Protein AF-A0A3A8J4L8-F1 (afdb_monomer_lite)

pLDDT: mean 75.08, std 13.12, range [40.72, 89.81]

Foldseek 3Di:
DDDDDDDDDPLPPCPVVLVVVVVLLVVLLVVVQLPLVSSCVVVVHDSVVSVVSCVNVVNHSHDD

Sequence (64 aa):
PLEPPPAGPPAARLRPLDEDARARVEQALRQHGGNVAATARALGMHRTQLRRLLERYGLS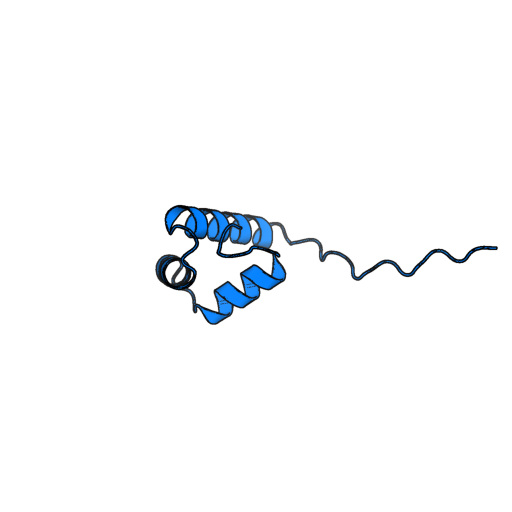PGGS

Radius of gyration: 15.38 Å; chains: 1; bounding box: 38×26×45 Å

Structure (mmCIF, N/CA/C/O backbone):
data_AF-A0A3A8J4L8-F1
#
_entry.id   AF-A0A3A8J4L8-F1
#
loop_
_atom_site.group_PDB
_atom_site.id
_atom_site.type_symbol
_atom_site.label_atom_id
_atom_site.label_alt_id
_atom_site.label_comp_id
_atom_site.label_asym_id
_atom_site.label_entity_id
_atom_site.label_seq_id
_atom_site.pdbx_PDB_ins_code
_atom_site.Cartn_x
_atom_site.Cartn_y
_atom_site.Cartn_z
_atom_site.occupancy
_atom_site.B_iso_or_equiv
_atom_site.auth_seq_id
_atom_site.auth_comp_id
_atom_site.auth_asym_id
_atom_site.auth_atom_id
_atom_site.pdbx_PDB_model_num
ATOM 1 N N . PRO A 1 1 ? 26.069 12.690 -38.352 1.00 61.50 1 PRO A N 1
ATOM 2 C CA . PRO A 1 1 ? 25.338 11.497 -37.858 1.00 61.50 1 PRO A CA 1
ATOM 3 C C . PRO A 1 1 ? 24.787 11.787 -36.458 1.00 61.50 1 PRO A C 1
ATOM 5 O O . PRO A 1 1 ? 25.572 12.085 -35.567 1.00 61.50 1 PRO A O 1
ATOM 8 N N . LEU A 1 2 ? 23.461 11.820 -36.305 1.00 64.06 2 LEU A N 1
ATOM 9 C CA . LE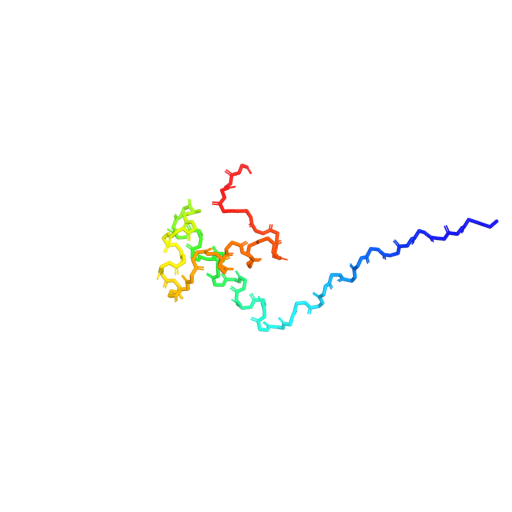U A 1 2 ? 22.805 12.078 -35.020 1.00 64.06 2 LEU A CA 1
ATOM 10 C C . LEU A 1 2 ? 22.829 10.791 -34.192 1.00 64.06 2 LEU A C 1
ATOM 12 O O . LEU A 1 2 ? 22.349 9.751 -34.640 1.00 64.06 2 LEU A O 1
ATOM 16 N N . GLU A 1 3 ? 23.432 10.862 -33.017 1.00 66.62 3 GLU A N 1
ATOM 17 C CA . GLU A 1 3 ? 23.480 9.782 -32.036 1.00 66.62 3 GLU A CA 1
ATOM 18 C C . GLU A 1 3 ? 22.066 9.593 -31.450 1.00 66.62 3 GLU A C 1
ATOM 20 O O . GLU A 1 3 ? 21.432 10.587 -31.084 1.00 66.62 3 GLU A O 1
ATOM 25 N N . PRO A 1 4 ? 21.515 8.367 -31.370 1.00 71.38 4 PRO A N 1
ATOM 26 C CA . PRO A 1 4 ? 20.234 8.159 -30.704 1.00 71.38 4 PRO A CA 1
ATOM 27 C C . PRO A 1 4 ? 20.373 8.362 -29.179 1.00 71.38 4 PRO A C 1
ATOM 29 O O . PRO A 1 4 ? 21.400 7.988 -28.605 1.00 71.38 4 PRO A O 1
ATOM 32 N N . PRO A 1 5 ? 19.358 8.937 -28.504 1.00 67.81 5 PRO A N 1
ATOM 33 C CA . PRO A 1 5 ? 19.414 9.242 -27.076 1.00 67.81 5 PRO A CA 1
ATOM 34 C C . PRO A 1 5 ? 19.461 7.969 -26.213 1.00 67.81 5 PRO A C 1
ATOM 36 O O . PRO A 1 5 ? 18.975 6.915 -26.637 1.00 67.81 5 PRO A O 1
ATOM 39 N N . PRO A 1 6 ? 20.009 8.051 -24.983 1.00 60.88 6 PRO A N 1
ATOM 40 C CA . PRO A 1 6 ? 20.115 6.906 -24.093 1.00 60.88 6 PRO A CA 1
ATOM 41 C C . PRO A 1 6 ? 18.716 6.397 -23.746 1.00 60.88 6 PRO A C 1
ATOM 43 O O . PRO A 1 6 ? 17.878 7.132 -23.218 1.00 60.88 6 PRO A O 1
ATOM 46 N N . ALA A 1 7 ? 18.471 5.123 -24.048 1.00 60.00 7 ALA A N 1
ATOM 47 C CA . ALA A 1 7 ? 17.309 4.405 -23.561 1.00 60.00 7 ALA A CA 1
ATOM 48 C C . ALA A 1 7 ? 17.253 4.556 -22.033 1.00 60.00 7 ALA A C 1
ATOM 50 O O . ALA A 1 7 ? 18.185 4.163 -21.326 1.00 60.00 7 ALA A O 1
ATOM 51 N N . GLY A 1 8 ? 16.170 5.161 -21.539 1.00 57.59 8 GLY A N 1
ATOM 52 C CA . GLY A 1 8 ? 15.861 5.213 -20.113 1.00 57.59 8 GLY A CA 1
ATOM 53 C C . GLY A 1 8 ? 15.869 3.808 -19.499 1.00 57.59 8 GLY A C 1
ATOM 54 O O . GLY A 1 8 ? 15.792 2.816 -20.234 1.00 57.59 8 GLY A O 1
ATOM 55 N N . PRO A 1 9 ? 15.990 3.697 -18.162 1.00 59.00 9 PRO A N 1
ATOM 56 C CA . PRO A 1 9 ? 16.152 2.411 -17.501 1.00 59.00 9 PRO A CA 1
ATOM 57 C C . PRO A 1 9 ? 15.053 1.454 -17.969 1.00 59.00 9 PRO A C 1
ATOM 59 O O . PRO A 1 9 ? 13.906 1.888 -18.123 1.00 59.00 9 PRO A O 1
ATOM 62 N N . PRO A 1 10 ? 15.383 0.174 -18.223 1.00 52.28 10 PRO A N 1
ATOM 63 C CA . PRO A 1 10 ? 14.393 -0.782 -18.672 1.00 52.28 10 PRO A CA 1
ATOM 64 C C . PRO A 1 10 ? 13.274 -0.751 -17.644 1.00 52.28 10 PRO A C 1
ATOM 66 O O . PRO A 1 10 ? 13.529 -0.980 -16.460 1.00 52.28 10 PRO A O 1
ATOM 69 N N . ALA A 1 11 ? 12.056 -0.432 -18.091 1.00 55.03 11 ALA A N 1
ATOM 70 C CA . ALA A 1 11 ? 10.852 -0.759 -17.355 1.00 55.03 11 ALA A CA 1
ATOM 71 C C . ALA A 1 11 ? 11.001 -2.242 -17.030 1.00 55.03 11 ALA A C 1
ATOM 73 O O . ALA A 1 11 ? 10.921 -3.094 -17.920 1.00 55.03 11 ALA A O 1
ATOM 74 N N . ALA A 1 12 ? 11.437 -2.519 -15.800 1.00 53.66 12 ALA A N 1
ATOM 75 C CA . ALA A 1 12 ? 11.808 -3.845 -15.367 1.00 53.66 12 ALA A CA 1
ATOM 76 C C . ALA A 1 12 ? 10.608 -4.702 -15.714 1.00 53.66 12 ALA A C 1
ATOM 78 O O . ALA A 1 12 ? 9.518 -4.368 -15.257 1.00 53.66 12 ALA A O 1
ATOM 79 N N . ARG A 1 13 ? 10.788 -5.706 -16.585 1.00 53.12 13 ARG A N 1
ATOM 80 C CA . ARG A 1 13 ? 9.736 -6.665 -16.929 1.00 53.12 13 ARG A CA 1
ATOM 81 C C . ARG A 1 13 ? 9.126 -7.097 -15.606 1.00 53.12 13 ARG A C 1
ATOM 83 O O . ARG A 1 13 ? 9.770 -7.835 -14.855 1.00 53.12 13 ARG A O 1
ATOM 90 N N . LEU A 1 14 ? 7.969 -6.525 -15.278 1.00 53.31 14 LEU A N 1
ATOM 91 C CA . LEU A 1 14 ? 7.261 -6.824 -14.052 1.00 53.31 14 LEU A CA 1
ATOM 92 C C . LEU A 1 14 ? 7.005 -8.314 -14.174 1.00 53.31 14 LEU 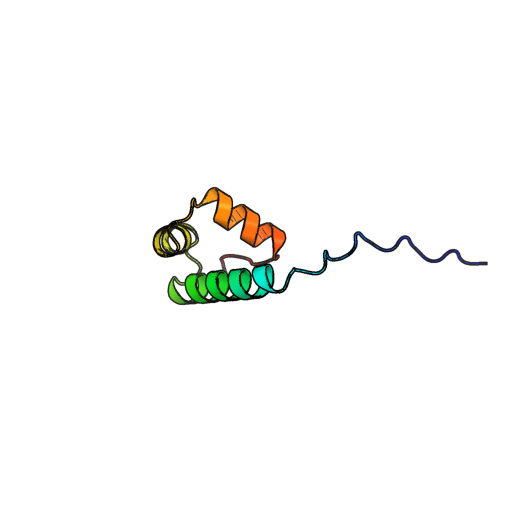A C 1
ATOM 94 O O . LEU A 1 14 ? 6.436 -8.781 -15.160 1.00 53.31 14 LEU A O 1
ATOM 98 N N . ARG A 1 15 ? 7.601 -9.086 -13.266 1.00 54.91 15 ARG A N 1
ATOM 99 C CA . ARG A 1 15 ? 7.443 -10.537 -13.291 1.00 54.91 15 ARG A CA 1
ATOM 100 C C . ARG A 1 15 ? 5.933 -10.803 -13.228 1.00 54.91 15 ARG A C 1
ATOM 102 O O . ARG A 1 15 ? 5.239 -10.036 -12.575 1.00 54.91 15 ARG A O 1
ATOM 109 N N . PRO A 1 16 ? 5.399 -11.867 -13.832 1.00 55.09 16 PRO A N 1
ATOM 110 C CA . PRO A 1 16 ? 3.957 -12.136 -13.786 1.00 55.09 16 PRO A CA 1
ATOM 111 C C . PRO A 1 16 ? 3.378 -12.152 -12.353 1.00 55.09 16 PRO A C 1
ATOM 113 O O . PRO A 1 16 ? 2.233 -11.774 -12.139 1.00 55.09 16 PRO A O 1
ATOM 116 N N . LEU A 1 17 ? 4.198 -12.481 -11.345 1.00 56.00 17 LEU A N 1
ATOM 117 C CA . LEU A 1 17 ? 3.836 -12.387 -9.924 1.00 56.00 17 LEU A CA 1
ATOM 118 C C . LEU A 1 17 ? 3.607 -10.941 -9.426 1.00 56.00 17 LEU A C 1
ATOM 120 O O . LEU A 1 17 ? 2.789 -10.709 -8.541 1.00 56.00 17 LEU A O 1
ATOM 124 N N . ASP A 1 18 ? 4.325 -9.973 -9.993 1.00 67.88 18 ASP A N 1
ATOM 125 C CA . ASP A 1 18 ? 4.192 -8.540 -9.706 1.00 67.88 18 ASP A CA 1
ATOM 126 C C . ASP A 1 18 ? 2.885 -7.969 -10.282 1.00 67.88 18 ASP A C 1
ATOM 128 O O . ASP A 1 18 ? 2.316 -7.045 -9.706 1.00 67.88 18 ASP A O 1
ATOM 132 N N . GLU A 1 19 ? 2.377 -8.528 -11.385 1.00 70.81 19 GLU A N 1
ATOM 133 C CA . GLU A 1 19 ? 1.129 -8.073 -12.009 1.00 70.81 19 GLU A CA 1
ATOM 134 C C . GLU A 1 19 ? -0.107 -8.497 -11.198 1.00 70.81 19 GLU A C 1
ATOM 136 O O . GLU A 1 19 ? -0.977 -7.664 -10.938 1.00 70.81 19 GLU A O 1
ATOM 141 N N . ASP A 1 20 ? -0.136 -9.737 -10.686 1.00 78.62 20 ASP A N 1
ATOM 142 C CA . ASP A 1 20 ? -1.186 -10.202 -9.760 1.00 78.62 20 ASP A CA 1
ATOM 143 C C . ASP A 1 20 ? -1.164 -9.394 -8.450 1.00 78.62 20 ASP A C 1
ATOM 145 O O . ASP A 1 20 ? -2.200 -8.948 -7.951 1.00 78.62 20 ASP A O 1
ATOM 149 N N . ALA A 1 21 ? 0.036 -9.117 -7.924 1.00 78.12 21 ALA A N 1
ATOM 150 C CA . ALA A 1 21 ? 0.208 -8.285 -6.736 1.00 78.12 21 ALA A CA 1
ATOM 151 C C . ALA A 1 21 ? -0.281 -6.845 -6.964 1.00 78.12 21 ALA A C 1
ATOM 153 O O . ALA A 1 21 ? -0.998 -6.293 -6.123 1.00 78.12 21 ALA A O 1
ATOM 154 N N . ARG A 1 22 ? 0.056 -6.247 -8.113 1.00 81.44 22 ARG A N 1
ATOM 155 C CA . ARG A 1 22 ? -0.410 -4.914 -8.509 1.00 81.44 22 ARG A CA 1
ATOM 156 C C . ARG A 1 22 ? -1.933 -4.872 -8.613 1.00 81.44 22 ARG A C 1
ATOM 158 O O . ARG A 1 22 ? -2.541 -3.966 -8.047 1.00 81.44 22 ARG A O 1
ATOM 165 N N . ALA A 1 23 ? -2.547 -5.857 -9.268 1.00 84.25 23 ALA A N 1
ATOM 166 C CA . ALA A 1 23 ? -3.997 -5.942 -9.413 1.00 84.25 23 ALA A CA 1
ATOM 167 C C . ALA A 1 23 ? -4.705 -6.054 -8.052 1.00 84.25 23 ALA A C 1
ATOM 169 O O . ALA A 1 23 ? -5.678 -5.342 -7.806 1.00 84.25 23 ALA A O 1
ATOM 170 N N . ARG A 1 24 ? -4.187 -6.872 -7.124 1.00 84.56 24 ARG A N 1
ATOM 171 C CA . ARG A 1 24 ? -4.729 -6.976 -5.754 1.00 84.56 24 ARG A CA 1
ATOM 172 C C . ARG A 1 24 ? -4.643 -5.660 -4.990 1.00 84.56 24 ARG A C 1
ATOM 174 O O . ARG A 1 24 ? -5.608 -5.268 -4.335 1.00 84.56 24 ARG A O 1
ATOM 181 N N . VAL A 1 25 ? -3.502 -4.977 -5.078 1.00 83.12 25 VAL A N 1
ATOM 182 C CA . VAL A 1 25 ? -3.290 -3.675 -4.434 1.00 83.12 25 VAL A CA 1
ATOM 183 C C . VAL A 1 25 ? -4.227 -2.618 -5.013 1.00 83.12 25 VAL A C 1
ATOM 185 O O . VAL A 1 25 ? -4.841 -1.874 -4.252 1.00 83.12 25 VAL A O 1
ATOM 188 N N . GLU A 1 26 ? -4.377 -2.572 -6.336 1.00 85.69 26 GLU A N 1
ATOM 189 C CA . GLU A 1 26 ? -5.277 -1.642 -7.015 1.00 85.69 26 GLU A CA 1
ATOM 190 C C . GLU A 1 26 ? -6.740 -1.903 -6.639 1.00 85.69 26 GLU A C 1
ATOM 192 O O . GLU A 1 26 ? -7.452 -0.977 -6.257 1.00 85.69 26 GLU A O 1
ATOM 197 N N . GLN A 1 27 ? -7.186 -3.161 -6.669 1.00 87.00 27 GLN A N 1
ATOM 198 C CA . GLN A 1 27 ? -8.537 -3.534 -6.252 1.00 87.00 27 GLN A CA 1
ATOM 199 C C . GLN A 1 27 ? -8.801 -3.141 -4.799 1.00 87.00 27 GLN A C 1
ATOM 201 O O . GLN A 1 27 ? -9.852 -2.572 -4.503 1.00 87.00 27 GLN A O 1
ATOM 206 N N . ALA A 1 28 ? -7.870 -3.419 -3.885 1.00 87.12 28 ALA A N 1
ATOM 207 C CA . ALA A 1 28 ? -8.022 -3.055 -2.481 1.00 87.12 28 ALA A CA 1
ATOM 208 C C . ALA A 1 28 ? -8.053 -1.527 -2.297 1.00 87.12 28 ALA A C 1
ATOM 210 O O . ALA A 1 28 ? -8.923 -1.009 -1.601 1.00 87.12 28 ALA A O 1
ATOM 211 N N . LEU A 1 29 ? -7.193 -0.784 -2.999 1.00 85.12 29 LEU A N 1
ATOM 212 C CA . LEU A 1 29 ? -7.229 0.681 -3.002 1.00 85.12 29 LEU A CA 1
ATOM 213 C C . LEU A 1 29 ? -8.573 1.220 -3.489 1.00 85.12 29 LEU A C 1
ATOM 215 O O . LEU A 1 29 ? -9.121 2.118 -2.856 1.00 85.12 29 LEU A O 1
ATOM 219 N N . ARG A 1 30 ? -9.128 0.663 -4.569 1.00 85.81 30 ARG A N 1
ATOM 220 C CA . ARG A 1 30 ? -10.440 1.064 -5.100 1.00 85.81 30 ARG A CA 1
ATOM 221 C C . ARG A 1 30 ? -11.566 0.775 -4.108 1.00 85.81 30 ARG A C 1
ATOM 223 O O . ARG A 1 30 ? -12.405 1.641 -3.890 1.00 85.81 30 ARG A O 1
ATOM 230 N N . GLN A 1 31 ? -11.548 -0.391 -3.460 1.00 86.69 31 GLN A N 1
ATOM 231 C CA . GLN A 1 31 ? -12.518 -0.762 -2.419 1.00 86.69 31 GLN A CA 1
ATOM 232 C C . GLN A 1 31 ? -12.450 0.160 -1.193 1.00 86.69 31 GLN A C 1
ATOM 234 O O . GLN A 1 31 ? -13.474 0.485 -0.602 1.00 86.69 31 GLN A O 1
ATOM 239 N N . HIS A 1 32 ? -11.250 0.617 -0.828 1.00 87.75 32 HIS A N 1
ATOM 240 C CA . HIS A 1 32 ? -11.024 1.509 0.310 1.00 87.75 32 HIS A CA 1
ATOM 241 C C . HIS A 1 32 ? -10.990 3.001 -0.067 1.00 87.75 32 HIS A C 1
ATOM 243 O O .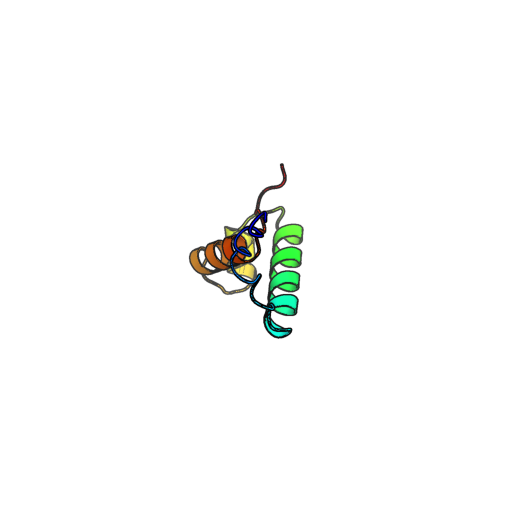 HIS A 1 32 ? -10.578 3.825 0.753 1.00 87.75 32 HIS A O 1
ATOM 249 N N . GLY A 1 33 ? -11.385 3.364 -1.293 1.00 83.44 33 GLY A N 1
ATOM 250 C CA . GLY A 1 33 ? -11.456 4.756 -1.750 1.00 83.44 33 GLY A CA 1
ATOM 251 C C . GLY A 1 33 ? -10.110 5.489 -1.747 1.00 83.44 33 GLY A C 1
ATOM 252 O O . GLY A 1 33 ? -10.052 6.669 -1.419 1.00 83.44 33 GLY A O 1
ATOM 253 N N . GLY A 1 34 ? -9.012 4.789 -2.033 1.00 82.06 34 GLY A N 1
ATOM 254 C CA . GLY A 1 34 ? -7.662 5.357 -2.009 1.00 82.06 34 GLY A CA 1
ATOM 255 C C . GLY A 1 34 ? -7.001 5.363 -0.625 1.00 82.06 34 GLY A C 1
ATOM 256 O O . GLY A 1 34 ? -5.859 5.790 -0.451 1.00 82.06 34 GLY A O 1
ATOM 257 N N . ASN A 1 35 ? -7.667 4.843 0.408 1.00 87.19 35 ASN A N 1
ATOM 258 C CA . ASN A 1 35 ? -7.083 4.854 1.740 1.00 87.19 35 ASN A CA 1
ATOM 259 C C . ASN A 1 35 ? -5.947 3.820 1.867 1.00 87.19 35 ASN A C 1
ATOM 261 O O . ASN A 1 35 ? -6.173 2.639 2.137 1.00 87.19 35 ASN A O 1
ATOM 265 N N . VAL A 1 36 ? -4.701 4.285 1.722 1.00 85.19 36 VAL A N 1
ATOM 266 C CA . VAL A 1 36 ? -3.473 3.473 1.851 1.00 85.19 36 VAL A CA 1
ATOM 267 C C . VAL A 1 36 ? -3.401 2.763 3.195 1.00 85.19 36 VAL A C 1
ATOM 269 O O . VAL A 1 36 ? -2.955 1.625 3.269 1.00 85.19 36 VAL A O 1
ATOM 272 N N . ALA A 1 37 ? -3.799 3.427 4.280 1.00 86.44 37 ALA A N 1
ATOM 273 C CA . ALA A 1 37 ? -3.700 2.835 5.608 1.00 86.44 37 ALA A CA 1
ATOM 274 C C . ALA A 1 37 ? -4.704 1.687 5.765 1.00 86.44 37 ALA A C 1
ATOM 276 O O . ALA A 1 37 ? -4.318 0.609 6.216 1.00 86.44 37 ALA A O 1
ATOM 277 N N . ALA A 1 38 ? -5.953 1.896 5.339 1.00 87.31 38 ALA A N 1
ATOM 278 C CA . ALA A 1 38 ? -6.981 0.858 5.353 1.00 87.31 38 ALA A CA 1
ATOM 279 C C . ALA A 1 38 ? -6.612 -0.312 4.429 1.00 87.31 38 ALA A C 1
ATOM 281 O O . ALA A 1 38 ? -6.654 -1.462 4.854 1.00 87.31 38 ALA A O 1
ATOM 282 N N . THR A 1 39 ? -6.135 -0.008 3.220 1.00 89.81 39 THR A N 1
ATOM 283 C CA . THR A 1 39 ? -5.685 -1.007 2.242 1.00 89.81 39 THR A CA 1
ATOM 284 C C . THR A 1 39 ? -4.519 -1.838 2.775 1.00 89.81 39 THR A C 1
ATOM 286 O O . THR A 1 39 ? -4.548 -3.060 2.696 1.00 89.81 39 THR A O 1
ATOM 289 N N . ALA A 1 40 ? -3.508 -1.202 3.377 1.00 88.94 40 ALA A N 1
ATOM 290 C CA . ALA A 1 40 ? -2.372 -1.915 3.955 1.00 88.94 40 ALA A CA 1
ATOM 291 C C . ALA A 1 40 ? -2.817 -2.872 5.069 1.00 88.94 40 ALA A C 1
ATOM 293 O O . ALA A 1 40 ? -2.373 -4.016 5.108 1.00 88.94 40 ALA A O 1
ATOM 294 N N . ARG A 1 41 ? -3.740 -2.429 5.934 1.00 88.94 41 ARG A N 1
ATOM 295 C CA . ARG A 1 41 ? -4.303 -3.285 6.986 1.00 88.94 41 ARG A CA 1
ATOM 296 C C . ARG A 1 41 ? -5.115 -4.447 6.420 1.00 88.94 41 ARG A C 1
ATOM 298 O O . ARG A 1 41 ? -4.943 -5.562 6.897 1.00 88.94 41 ARG A O 1
ATOM 305 N N . ALA A 1 42 ? -5.944 -4.206 5.406 1.00 87.06 42 ALA A N 1
ATOM 306 C CA . ALA A 1 42 ? -6.737 -5.245 4.749 1.00 87.06 42 ALA A CA 1
ATOM 307 C C . ALA A 1 42 ? -5.862 -6.296 4.046 1.00 87.06 42 ALA A C 1
ATOM 309 O O . ALA A 1 42 ? -6.175 -7.481 4.068 1.00 87.06 42 ALA A O 1
ATOM 310 N N . LEU A 1 43 ? -4.730 -5.869 3.481 1.00 84.44 43 LEU A N 1
ATOM 311 C CA . LEU A 1 43 ? -3.736 -6.745 2.858 1.00 84.44 43 LEU A CA 1
ATOM 312 C C . LEU A 1 43 ? -2.767 -7.388 3.869 1.00 84.44 43 LEU A C 1
ATOM 314 O O . LEU A 1 43 ? -1.888 -8.144 3.465 1.00 84.44 43 LEU A O 1
ATOM 318 N N . GLY A 1 44 ? -2.882 -7.079 5.167 1.00 87.50 44 GLY A N 1
ATOM 319 C CA . GLY A 1 44 ? -1.976 -7.587 6.203 1.00 87.50 44 GLY A CA 1
ATOM 320 C C . GLY A 1 44 ? -0.530 -7.100 6.060 1.00 87.50 44 GLY A C 1
ATOM 321 O O . GLY A 1 44 ? 0.391 -7.728 6.577 1.00 87.50 44 GLY A O 1
ATOM 322 N N . MET A 1 45 ? -0.312 -5.991 5.350 1.00 86.00 45 MET A N 1
ATOM 323 C CA . MET A 1 45 ? 1.013 -5.460 5.043 1.00 86.00 45 MET A CA 1
ATOM 324 C C . MET A 1 45 ? 1.290 -4.142 5.763 1.00 86.00 45 MET A C 1
ATOM 326 O O . MET A 1 45 ? 0.394 -3.407 6.183 1.00 86.00 45 MET A O 1
ATOM 330 N N . HIS A 1 46 ? 2.570 -3.788 5.863 1.00 89.50 46 HIS A N 1
ATOM 331 C CA . HIS A 1 46 ? 2.951 -2.518 6.461 1.00 89.50 46 HIS A CA 1
ATOM 332 C C . HIS A 1 46 ? 2.665 -1.354 5.500 1.00 89.50 46 HIS A C 1
ATOM 334 O O . HIS A 1 46 ? 3.023 -1.402 4.321 1.00 89.50 46 HIS A O 1
ATOM 340 N N . ARG A 1 47 ? 2.093 -0.251 6.005 1.00 84.75 47 ARG A N 1
ATOM 341 C CA . ARG A 1 47 ? 1.776 0.954 5.206 1.00 84.75 47 ARG A CA 1
ATOM 342 C C . ARG A 1 47 ? 2.976 1.457 4.392 1.00 84.75 47 ARG A C 1
ATOM 344 O O . ARG A 1 47 ? 2.818 1.875 3.249 1.00 84.75 47 ARG A O 1
ATOM 351 N N . THR A 1 48 ? 4.180 1.394 4.964 1.00 87.25 48 THR A N 1
ATOM 352 C CA . THR A 1 48 ? 5.426 1.807 4.298 1.00 87.25 48 THR A CA 1
ATOM 353 C C . THR A 1 48 ? 5.782 0.907 3.116 1.00 87.25 48 THR A C 1
ATOM 355 O O . THR A 1 48 ? 6.237 1.410 2.092 1.00 87.25 48 THR A O 1
ATOM 358 N N . GLN A 1 49 ? 5.554 -0.408 3.226 1.00 85.88 49 GLN A N 1
ATOM 359 C CA . GLN A 1 49 ? 5.738 -1.329 2.101 1.00 85.88 49 GLN A CA 1
ATOM 360 C C . GLN A 1 49 ? 4.729 -1.039 0.997 1.00 85.88 49 GLN A C 1
ATOM 362 O O . GLN A 1 49 ? 5.121 -0.986 -0.164 1.00 85.88 49 GLN A O 1
ATOM 367 N N . LEU A 1 50 ? 3.467 -0.781 1.358 1.00 84.75 50 LEU A N 1
ATOM 368 C CA . LEU A 1 50 ? 2.436 -0.453 0.379 1.00 84.75 50 LEU A CA 1
ATOM 369 C C . LEU A 1 50 ? 2.826 0.811 -0.380 1.00 84.75 50 LEU A C 1
ATOM 371 O O . LEU A 1 50 ? 2.851 0.800 -1.600 1.00 84.75 50 LEU A O 1
ATOM 375 N N . ARG A 1 51 ? 3.247 1.864 0.327 1.00 84.19 51 ARG A N 1
ATOM 376 C CA . ARG A 1 51 ? 3.702 3.110 -0.299 1.00 84.19 51 ARG A CA 1
ATOM 377 C C . ARG A 1 51 ? 4.869 2.889 -1.271 1.00 84.19 51 ARG A C 1
ATOM 379 O O . ARG A 1 51 ? 4.842 3.431 -2.365 1.00 84.19 51 ARG A O 1
ATOM 386 N N . ARG A 1 52 ? 5.850 2.054 -0.912 1.00 83.75 52 ARG A N 1
ATOM 387 C CA . ARG A 1 52 ? 6.969 1.700 -1.806 1.00 83.75 52 ARG A CA 1
ATOM 388 C C . ARG A 1 52 ? 6.524 0.902 -3.034 1.00 83.75 52 ARG A C 1
ATOM 390 O O . ARG A 1 52 ? 7.056 1.134 -4.114 1.00 83.75 52 ARG A O 1
ATOM 397 N N . LEU A 1 53 ? 5.574 -0.024 -2.875 1.00 81.31 53 LEU A N 1
ATOM 398 C CA . LEU A 1 53 ? 4.963 -0.749 -3.996 1.00 81.31 53 LEU A CA 1
ATOM 399 C C . LEU A 1 53 ? 4.242 0.223 -4.933 1.00 81.31 53 LEU A C 1
ATOM 401 O O . LEU A 1 53 ? 4.439 0.174 -6.139 1.00 81.31 53 LEU A O 1
ATOM 405 N N . LEU A 1 54 ? 3.455 1.138 -4.370 1.00 82.62 54 LEU A N 1
ATOM 406 C CA . LEU A 1 54 ? 2.716 2.145 -5.122 1.00 82.62 54 LEU A CA 1
ATOM 407 C C . LEU A 1 54 ? 3.644 3.046 -5.938 1.00 82.62 54 LEU A C 1
ATOM 409 O O . LEU A 1 54 ? 3.416 3.204 -7.133 1.00 82.62 54 LEU A O 1
ATOM 413 N N . GLU A 1 55 ? 4.733 3.543 -5.349 1.00 82.94 55 GLU A N 1
ATOM 414 C CA . GLU A 1 55 ? 5.731 4.323 -6.092 1.00 82.94 55 GLU A CA 1
ATOM 415 C C . GLU A 1 55 ? 6.441 3.495 -7.168 1.00 82.94 55 GLU A C 1
ATOM 417 O O . GLU A 1 55 ? 6.652 3.982 -8.276 1.00 82.94 55 GLU A O 1
ATOM 422 N N . ARG A 1 56 ? 6.750 2.221 -6.890 1.00 80.56 56 ARG A N 1
ATOM 423 C CA . ARG A 1 56 ? 7.332 1.308 -7.886 1.00 80.56 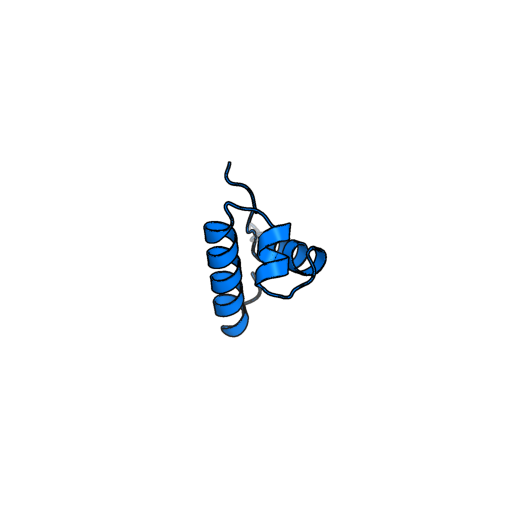56 ARG A CA 1
ATOM 424 C C . ARG A 1 56 ? 6.382 1.044 -9.061 1.00 80.56 56 ARG A C 1
ATOM 426 O O . ARG A 1 56 ? 6.853 0.893 -10.183 1.00 80.56 56 ARG A O 1
ATOM 433 N N . TYR A 1 57 ? 5.077 0.973 -8.811 1.00 77.69 57 TYR A N 1
ATOM 434 C CA . TYR A 1 57 ? 4.055 0.725 -9.833 1.00 77.69 57 TYR A CA 1
ATOM 435 C C . TYR A 1 57 ? 3.494 1.992 -10.478 1.00 77.69 57 TYR A C 1
ATOM 437 O O . TYR A 1 57 ? 2.667 1.881 -11.382 1.00 77.69 57 TYR A O 1
ATOM 445 N N . GLY A 1 58 ? 3.890 3.178 -10.006 1.00 76.50 58 GLY A N 1
ATOM 446 C CA . GLY A 1 58 ? 3.290 4.445 -10.423 1.00 76.50 58 GLY A CA 1
ATOM 447 C C . GLY A 1 58 ? 1.805 4.570 -10.054 1.00 76.50 58 GLY A C 1
ATOM 448 O O . GLY A 1 58 ? 1.065 5.276 -10.732 1.00 76.50 58 GLY A O 1
ATOM 449 N N . LEU A 1 59 ? 1.343 3.865 -9.016 1.00 76.31 59 LEU A N 1
ATOM 450 C CA . LEU A 1 59 ? -0.041 3.923 -8.545 1.00 76.31 59 LEU A CA 1
ATOM 451 C C . LEU A 1 59 ? -0.184 5.045 -7.514 1.00 76.31 59 LEU A C 1
ATOM 453 O O . LEU A 1 59 ? 0.457 5.012 -6.465 1.00 76.31 59 LEU A O 1
ATOM 457 N N . SER A 1 60 ? -1.047 6.025 -7.778 1.00 68.38 60 SER A N 1
ATOM 458 C CA . SER A 1 60 ? -1.333 7.088 -6.812 1.00 68.38 60 SER A CA 1
ATOM 459 C C . SER A 1 60 ? -2.524 6.697 -5.931 1.00 68.38 60 SER A C 1
ATOM 461 O O . SER A 1 60 ? -3.566 6.307 -6.459 1.00 68.38 60 SER A O 1
ATOM 463 N N . PRO A 1 61 ? -2.420 6.784 -4.594 1.00 64.62 61 PRO A N 1
ATOM 464 C CA . PRO A 1 61 ? -3.508 6.398 -3.702 1.00 64.62 61 PRO A CA 1
ATOM 465 C C . PRO A 1 61 ? -4.617 7.448 -3.557 1.00 64.62 61 PRO A C 1
ATOM 467 O O . PRO A 1 61 ? -5.501 7.303 -2.729 1.00 64.62 61 PRO A O 1
ATOM 470 N N . GLY A 1 62 ? -4.597 8.513 -4.341 1.00 57.59 62 GLY A N 1
ATOM 471 C CA . GLY A 1 62 ? -5.673 9.489 -4.392 1.00 57.59 62 GLY A CA 1
ATOM 472 C C . GLY A 1 62 ? -5.840 9.888 -5.837 1.00 57.59 62 GLY A C 1
ATOM 473 O O . GLY A 1 62 ? -4.873 10.336 -6.453 1.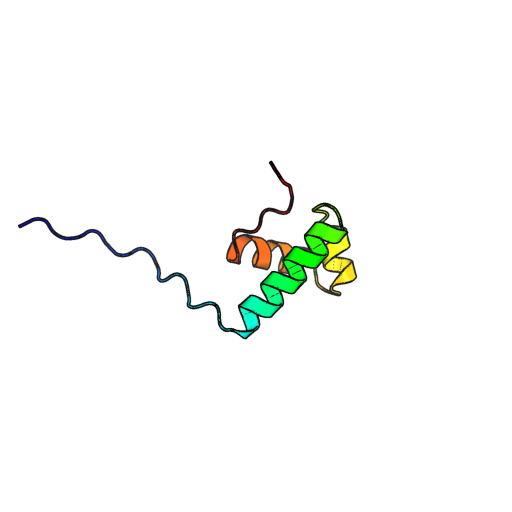00 57.59 62 GLY A O 1
ATOM 474 N N . GLY A 1 63 ? -7.036 9.662 -6.372 1.00 55.38 63 GLY A N 1
ATOM 475 C CA . GLY A 1 63 ? -7.423 10.253 -7.639 1.00 55.38 63 GLY A CA 1
ATOM 476 C C . GLY A 1 63 ? -7.370 11.771 -7.507 1.00 55.38 63 GLY A C 1
ATOM 477 O O . GLY A 1 63 ? -8.070 12.339 -6.667 1.00 55.38 63 GLY A O 1
ATOM 478 N N . SER A 1 64 ? -6.523 12.379 -8.326 1.00 40.72 64 SER A N 1
ATOM 479 C CA . SER A 1 64 ? -6.857 13.624 -9.006 1.00 40.72 64 SER A CA 1
ATOM 480 C C . SER A 1 64 ? -7.145 13.272 -10.457 1.00 40.72 64 SER A C 1
ATOM 482 O O . SER A 1 64 ? -6.446 12.366 -10.971 1.00 40.72 64 SER A O 1
#

Secondary structure (DSSP, 8-state):
-PPPPPPPSP-----HHHHHHHHHHHHHHHHTTT-HHHHHHHTT--HHHHHHHHHHHT--SS--